Protein AF-A0A127Q3N7-F1 (afdb_monomer_lite)

Sequence (62 aa):
MILTRYLDANEASMTDDDVDAFTRLMELSDNELMDLLLVRKEPDGLLDLPQVHALLARIRTA

InterPro domains:
  IPR005631 Flavinator of succinate dehydrogenase [PF03937] (1-60)
  IPR036714 Flavinator of succinate dehydrogenase superfamily [G3DSA:1.10.150.250] (1-62)
  IPR036714 Flavinator of succinate dehydrogenase superfamily [SSF109910] (2-56)

pLDDT: mean 87.65, std 5.32, range [61.97, 93.44]

Organism: NCBI:txid279113

Radius of gyration: 10.74 Å; chains: 1; bounding box: 25×23×24 Å

Secondary structure (DSSP, 8-state):
-HHHHHHHHHGGG--HHHHHHHHHHHTS-HHHHHHHHTTSS---GGG--HHHHHHHHHHHH-

Foldseek 3Di:
DLLVVVCVVCVVPDDPLLVVLSVVLVVDDPVVNVCLLVVVDPQDDVNPDPSNVVNSVVSNVD

Structure (mmCIF, N/CA/C/O backbone):
data_AF-A0A127Q3N7-F1
#
_entry.id   AF-A0A127Q3N7-F1
#
loop_
_atom_site.group_PDB
_atom_site.id
_atom_site.type_symbol
_atom_site.label_atom_id
_atom_site.label_alt_id
_atom_site.label_comp_id
_atom_site.label_asym_id
_atom_site.label_entity_id
_atom_site.label_seq_id
_atom_site.pdbx_PDB_ins_code
_atom_site.Cartn_x
_atom_site.Cartn_y
_atom_site.Cartn_z
_atom_site.occupancy
_atom_site.B_iso_or_equiv
_atom_site.auth_seq_id
_atom_site.auth_comp_id
_atom_site.auth_asym_id
_atom_site.auth_atom_id
_atom_site.pdbx_PDB_model_num
ATOM 1 N N . MET A 1 1 ? 10.915 -8.461 7.908 1.00 61.97 1 MET A N 1
ATOM 2 C CA . MET A 1 1 ? 9.446 -8.577 7.770 1.00 61.97 1 MET A CA 1
ATOM 3 C C . MET A 1 1 ? 9.129 -9.190 6.411 1.00 61.97 1 MET A C 1
ATOM 5 O O . MET A 1 1 ? 10.013 -9.221 5.563 1.00 61.97 1 MET A O 1
ATOM 9 N N . ILE A 1 2 ? 7.919 -9.719 6.202 1.00 73.94 2 ILE A N 1
ATOM 10 C CA . ILE A 1 2 ? 7.539 -10.360 4.927 1.00 73.94 2 ILE A CA 1
ATOM 11 C C . ILE A 1 2 ? 7.635 -9.386 3.738 1.00 73.94 2 ILE A C 1
ATOM 13 O O . ILE A 1 2 ? 8.125 -9.761 2.681 1.00 73.94 2 ILE A O 1
ATOM 17 N N . LEU A 1 3 ? 7.311 -8.109 3.966 1.00 77.19 3 LEU A N 1
ATOM 18 C CA . LEU A 1 3 ? 7.394 -7.028 2.978 1.00 77.19 3 LEU A CA 1
ATOM 19 C C . LEU A 1 3 ? 8.815 -6.717 2.518 1.00 77.19 3 LEU A C 1
ATOM 21 O O . LEU A 1 3 ? 9.040 -6.565 1.328 1.00 77.19 3 LEU A O 1
ATOM 25 N N . THR A 1 4 ? 9.782 -6.671 3.437 1.00 79.69 4 THR A N 1
ATOM 26 C CA . THR A 1 4 ? 11.189 -6.419 3.091 1.00 79.69 4 THR A CA 1
ATOM 27 C C . THR A 1 4 ? 11.741 -7.535 2.205 1.00 79.69 4 THR A C 1
ATOM 29 O O . THR A 1 4 ? 12.392 -7.264 1.210 1.00 79.69 4 THR A O 1
ATOM 32 N N . ARG A 1 5 ? 11.396 -8.796 2.502 1.00 82.56 5 ARG A N 1
ATOM 33 C CA . ARG A 1 5 ? 11.799 -9.946 1.672 1.00 82.56 5 ARG A CA 1
ATOM 34 C C . ARG A 1 5 ? 11.087 -9.977 0.323 1.00 82.56 5 ARG A C 1
ATOM 36 O O . ARG A 1 5 ? 11.681 -10.407 -0.657 1.00 82.56 5 ARG A O 1
ATOM 43 N N . TYR A 1 6 ? 9.820 -9.567 0.283 1.00 84.06 6 TYR A N 1
ATOM 44 C CA . TYR A 1 6 ? 9.085 -9.416 -0.968 1.00 84.06 6 TYR A CA 1
ATOM 45 C C . TYR A 1 6 ? 9.719 -8.327 -1.838 1.00 84.06 6 TYR A C 1
ATOM 47 O O . TYR A 1 6 ? 9.897 -8.554 -3.031 1.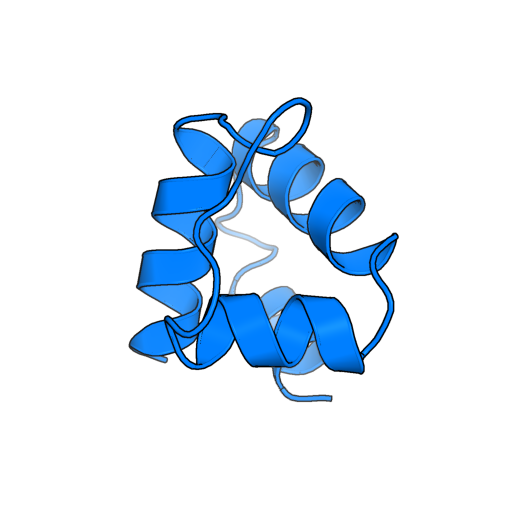00 84.06 6 TYR A O 1
ATOM 55 N N . LEU A 1 7 ? 10.109 -7.195 -1.241 1.00 81.25 7 LEU A N 1
ATOM 56 C CA . LEU A 1 7 ? 10.824 -6.125 -1.930 1.00 81.25 7 LEU A CA 1
ATOM 57 C C . LEU A 1 7 ? 12.141 -6.647 -2.501 1.00 81.25 7 LEU A C 1
ATOM 59 O O . LEU A 1 7 ? 12.294 -6.629 -3.711 1.00 81.25 7 LEU A O 1
ATOM 63 N N . ASP A 1 8 ? 13.012 -7.232 -1.677 1.00 85.06 8 ASP A N 1
ATOM 64 C CA . ASP A 1 8 ? 14.307 -7.769 -2.127 1.00 85.06 8 ASP A CA 1
ATOM 65 C C . ASP A 1 8 ? 14.162 -8.781 -3.284 1.00 85.06 8 ASP A C 1
ATOM 67 O O . ASP A 1 8 ? 15.020 -8.879 -4.159 1.00 85.06 8 ASP A O 1
ATOM 71 N N . ALA A 1 9 ? 13.068 -9.551 -3.301 1.00 85.44 9 ALA A N 1
ATOM 72 C CA . ALA A 1 9 ? 12.797 -10.536 -4.345 1.00 85.44 9 ALA A CA 1
ATOM 73 C C . ALA A 1 9 ? 12.212 -9.934 -5.636 1.00 85.44 9 ALA A C 1
ATOM 75 O O . ALA A 1 9 ? 12.407 -10.511 -6.706 1.00 85.44 9 ALA A O 1
ATOM 76 N N . ASN A 1 10 ? 11.490 -8.813 -5.549 1.00 85.62 10 ASN A N 1
ATOM 77 C CA . ASN A 1 10 ? 10.767 -8.215 -6.677 1.00 85.62 10 ASN A CA 1
ATOM 78 C C . ASN A 1 10 ? 11.347 -6.869 -7.138 1.00 85.62 10 ASN A C 1
ATOM 80 O O . ASN A 1 10 ? 10.935 -6.396 -8.195 1.00 85.62 10 ASN A O 1
ATOM 84 N N . GLU A 1 11 ? 12.314 -6.290 -6.418 1.00 82.06 11 GLU A N 1
ATOM 85 C CA . GLU A 1 11 ? 12.909 -4.964 -6.659 1.00 82.06 11 GLU A CA 1
ATOM 86 C C . GLU A 1 11 ? 13.362 -4.798 -8.114 1.00 82.06 11 GLU A C 1
ATOM 88 O O . GLU A 1 11 ? 13.045 -3.804 -8.757 1.00 82.06 11 GLU A O 1
ATOM 93 N N . ALA A 1 12 ? 14.005 -5.820 -8.687 1.00 83.19 12 ALA A N 1
ATOM 94 C CA . ALA A 1 12 ? 14.477 -5.801 -10.075 1.00 83.19 12 ALA A CA 1
ATOM 95 C C . ALA A 1 12 ? 13.356 -5.751 -11.137 1.00 83.19 12 ALA A C 1
ATOM 97 O O . ALA A 1 12 ? 13.626 -5.482 -12.307 1.00 83.19 12 ALA A O 1
ATOM 98 N N . SER A 1 13 ? 12.118 -6.057 -10.750 1.00 83.88 13 SER A N 1
ATOM 99 C CA . SER A 1 13 ? 10.937 -6.103 -11.624 1.00 83.88 13 SER A CA 1
ATOM 100 C C . SER A 1 13 ? 9.869 -5.068 -11.268 1.00 83.88 13 SER A C 1
ATOM 102 O O . SER A 1 13 ? 8.854 -4.987 -11.960 1.00 83.88 13 SER A O 1
ATOM 104 N N . MET A 1 14 ? 10.082 -4.294 -10.200 1.00 85.69 14 MET A N 1
ATOM 105 C CA . MET A 1 14 ? 9.156 -3.250 -9.782 1.00 85.69 14 MET A CA 1
ATOM 106 C C . MET A 1 14 ? 9.246 -2.050 -10.714 1.00 85.69 14 MET A C 1
ATOM 108 O O . MET A 1 14 ? 10.327 -1.604 -11.098 1.00 85.69 14 MET A O 1
ATOM 112 N N . THR A 1 15 ? 8.082 -1.527 -11.077 1.00 89.38 15 THR A N 1
ATOM 113 C CA . THR A 1 15 ? 7.966 -0.250 -11.779 1.00 89.38 15 THR A CA 1
ATOM 114 C C . THR A 1 15 ? 8.015 0.912 -10.787 1.00 89.38 15 THR A C 1
ATOM 116 O O . THR A 1 15 ? 7.819 0.719 -9.587 1.00 89.38 15 THR A O 1
ATOM 119 N N . ASP A 1 16 ? 8.208 2.136 -11.284 1.00 90.31 16 ASP A N 1
ATOM 120 C CA . ASP A 1 16 ? 8.151 3.345 -10.449 1.00 90.31 16 ASP A CA 1
ATOM 121 C C . ASP A 1 16 ? 6.819 3.453 -9.678 1.00 90.31 16 ASP A C 1
ATOM 123 O O . ASP A 1 16 ? 6.805 3.834 -8.509 1.00 90.31 16 ASP A O 1
ATOM 127 N N . ASP A 1 17 ? 5.707 3.032 -10.293 1.00 89.94 17 ASP A N 1
ATOM 128 C CA . ASP A 1 17 ? 4.388 2.989 -9.649 1.00 89.94 17 ASP A CA 1
ATOM 129 C C . ASP A 1 17 ? 4.328 1.966 -8.502 1.00 89.94 17 ASP A C 1
ATOM 131 O O . ASP A 1 17 ? 3.740 2.242 -7.453 1.00 89.94 17 ASP A O 1
ATOM 135 N N . ASP A 1 18 ? 4.945 0.790 -8.677 1.00 89.31 18 ASP A N 1
ATOM 136 C CA . ASP A 1 18 ? 5.036 -0.226 -7.624 1.00 89.31 18 ASP A CA 1
ATOM 137 C C . ASP A 1 18 ? 5.893 0.288 -6.451 1.00 89.31 18 ASP A C 1
ATOM 139 O O . ASP A 1 18 ? 5.566 0.036 -5.288 1.00 89.31 18 ASP A O 1
ATOM 143 N N . VAL A 1 19 ? 6.965 1.038 -6.738 1.00 89.81 19 VAL A N 1
ATOM 144 C CA . VAL A 1 19 ? 7.836 1.651 -5.720 1.00 89.81 19 VAL A CA 1
ATOM 145 C C . VAL A 1 19 ? 7.111 2.764 -4.955 1.00 89.81 19 VAL A C 1
ATOM 147 O O . VAL A 1 19 ? 7.206 2.810 -3.724 1.00 89.81 19 VAL A O 1
ATOM 150 N N . ASP A 1 20 ? 6.349 3.628 -5.636 1.00 91.19 20 ASP A N 1
ATOM 151 C CA . ASP A 1 20 ? 5.533 4.666 -4.982 1.00 91.19 20 ASP A CA 1
ATOM 152 C C . ASP A 1 20 ? 4.460 4.035 -4.082 1.00 91.19 20 ASP A C 1
ATOM 154 O O . ASP A 1 20 ? 4.332 4.389 -2.907 1.00 91.19 20 ASP A O 1
ATOM 158 N N . ALA A 1 21 ? 3.743 3.029 -4.594 1.00 90.69 21 ALA A N 1
ATOM 159 C CA . ALA A 1 21 ? 2.758 2.280 -3.819 1.00 90.69 21 ALA A CA 1
ATOM 160 C C . ALA A 1 21 ? 3.378 1.635 -2.574 1.00 90.69 21 ALA A C 1
ATOM 162 O O . ALA A 1 21 ? 2.825 1.733 -1.477 1.00 90.69 21 ALA A O 1
ATOM 163 N N . PHE A 1 22 ? 4.538 0.997 -2.730 1.00 89.38 22 PHE A N 1
ATOM 164 C CA . PHE A 1 22 ? 5.241 0.358 -1.626 1.00 89.38 22 PHE A CA 1
ATOM 165 C C . PHE A 1 22 ? 5.694 1.370 -0.572 1.00 89.38 22 PHE A C 1
ATOM 167 O O . PHE A 1 22 ? 5.498 1.137 0.620 1.00 89.38 22 PHE A O 1
ATOM 174 N N . THR A 1 23 ? 6.247 2.506 -1.001 1.00 89.75 23 THR A N 1
ATOM 175 C CA . THR A 1 23 ? 6.675 3.584 -0.100 1.00 89.75 23 THR A CA 1
ATOM 176 C C . THR A 1 23 ? 5.512 4.051 0.773 1.00 89.75 23 THR A C 1
ATOM 178 O O . THR A 1 23 ? 5.649 4.098 1.992 1.00 89.75 23 THR A O 1
ATOM 181 N N . ARG A 1 24 ? 4.331 4.264 0.180 1.00 90.62 24 ARG A N 1
ATOM 182 C CA . ARG A 1 24 ? 3.109 4.623 0.921 1.00 90.62 24 ARG A CA 1
ATOM 183 C C . ARG A 1 24 ? 2.684 3.551 1.921 1.00 90.62 24 ARG A C 1
ATOM 185 O O . ARG A 1 24 ? 2.282 3.880 3.030 1.00 90.62 24 ARG A O 1
ATOM 192 N N . LEU A 1 25 ? 2.767 2.270 1.552 1.00 89.94 25 LEU A N 1
ATOM 193 C CA . LEU A 1 25 ? 2.448 1.171 2.471 1.00 89.94 25 LEU A CA 1
ATOM 194 C C . LEU A 1 25 ? 3.431 1.104 3.649 1.00 89.94 25 LEU A C 1
ATOM 196 O O . LEU A 1 25 ? 3.020 0.775 4.757 1.00 89.94 25 LEU A O 1
ATOM 200 N N . MET A 1 26 ? 4.705 1.432 3.422 1.00 88.50 26 MET A N 1
ATOM 201 C CA . MET A 1 26 ? 5.740 1.480 4.462 1.00 88.50 26 MET A CA 1
ATOM 202 C C . MET A 1 26 ? 5.598 2.674 5.416 1.00 88.50 26 MET A C 1
ATOM 204 O O . MET A 1 26 ? 6.149 2.631 6.514 1.00 88.50 26 MET A O 1
ATOM 208 N N . GLU A 1 27 ? 4.873 3.725 5.024 1.00 91.06 27 G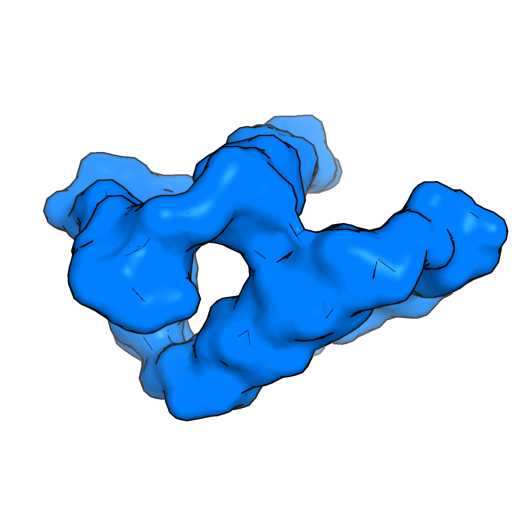LU A N 1
ATOM 209 C CA . GLU A 1 27 ? 4.520 4.846 5.909 1.00 91.06 27 GLU A CA 1
ATOM 210 C C . GLU A 1 27 ? 3.394 4.493 6.897 1.00 91.06 27 GLU A C 1
ATOM 212 O O . GLU A 1 27 ? 3.195 5.206 7.884 1.00 91.06 27 GLU A O 1
ATOM 217 N N . LEU A 1 28 ? 2.663 3.397 6.659 1.00 90.50 28 LEU A N 1
ATOM 218 C CA . LEU A 1 28 ? 1.586 2.938 7.534 1.00 90.50 28 LEU A CA 1
ATOM 219 C C . LEU A 1 28 ? 2.118 2.257 8.791 1.00 90.50 28 LEU A C 1
ATOM 221 O O . LEU A 1 28 ? 3.194 1.658 8.812 1.00 90.50 28 LEU A O 1
ATOM 225 N N . SER A 1 29 ? 1.306 2.284 9.848 1.00 91.56 29 SER A N 1
ATOM 226 C CA . SER A 1 29 ? 1.581 1.467 11.025 1.00 91.56 29 SER A CA 1
ATOM 227 C C . SER A 1 29 ? 1.407 -0.026 10.721 1.00 91.56 29 SER A C 1
ATOM 229 O O . SER A 1 29 ? 0.574 -0.417 9.901 1.00 91.56 29 SER A O 1
ATOM 231 N N . ASP A 1 30 ? 2.137 -0.883 11.445 1.00 89.38 30 ASP A N 1
ATOM 232 C CA . ASP A 1 30 ? 2.046 -2.345 11.292 1.00 89.38 30 ASP A CA 1
ATOM 233 C C . ASP A 1 30 ? 0.600 -2.865 11.395 1.00 89.38 30 ASP A C 1
ATOM 235 O O . ASP A 1 30 ? 0.222 -3.808 10.701 1.00 89.38 30 ASP A O 1
ATOM 239 N N . ASN A 1 31 ? -0.223 -2.235 12.241 1.00 90.50 31 ASN A N 1
ATOM 240 C CA . ASN A 1 31 ? -1.629 -2.598 12.417 1.00 90.50 31 ASN A CA 1
ATOM 241 C C . ASN A 1 31 ? -2.468 -2.262 11.179 1.00 90.50 31 ASN A C 1
ATOM 243 O O . ASN A 1 31 ? -3.222 -3.110 10.713 1.00 90.50 31 ASN A O 1
ATOM 247 N N . GLU A 1 32 ? -2.320 -1.055 10.628 1.00 90.94 32 GLU A N 1
ATOM 248 C CA . GLU A 1 32 ? -3.052 -0.634 9.426 1.00 90.94 32 GLU A CA 1
ATOM 249 C C . GLU A 1 32 ? -2.676 -1.487 8.221 1.00 90.94 32 GLU A C 1
ATOM 251 O O . GLU A 1 32 ? -3.539 -1.957 7.480 1.00 90.94 32 GLU A O 1
ATOM 256 N N . LEU A 1 33 ? -1.381 -1.738 8.061 1.00 90.81 33 LEU A N 1
ATOM 257 C CA . LEU A 1 33 ? -0.862 -2.605 7.019 1.00 90.81 33 LEU A CA 1
ATOM 258 C C . LEU A 1 33 ? -1.400 -4.033 7.165 1.00 90.81 33 LEU A C 1
ATOM 260 O O . LEU A 1 33 ? -1.837 -4.628 6.181 1.00 90.81 33 LEU A O 1
ATOM 264 N N . MET A 1 34 ? -1.427 -4.574 8.386 1.00 91.25 34 MET A N 1
ATOM 265 C CA . MET A 1 34 ? -2.013 -5.887 8.659 1.00 91.25 34 MET A CA 1
ATOM 266 C C . MET A 1 34 ? -3.514 -5.921 8.346 1.00 91.25 34 MET A C 1
ATOM 268 O O . MET A 1 34 ? -3.986 -6.891 7.756 1.00 91.25 34 MET A O 1
ATOM 272 N N . ASP A 1 35 ? -4.266 -4.874 8.685 1.00 93.38 35 ASP A N 1
ATOM 273 C CA . ASP A 1 35 ? -5.697 -4.790 8.377 1.00 93.38 35 ASP A CA 1
ATOM 274 C C . ASP A 1 35 ? -5.959 -4.731 6.864 1.00 93.38 35 ASP A C 1
ATOM 276 O O . ASP A 1 35 ? -6.895 -5.379 6.382 1.00 93.38 35 ASP A O 1
ATOM 280 N N . LEU A 1 36 ? -5.104 -4.041 6.099 1.00 91.81 36 LEU A N 1
ATOM 281 C CA . LEU A 1 36 ? -5.136 -4.073 4.635 1.00 91.81 36 LEU A CA 1
ATOM 282 C C . LEU A 1 36 ? -4.791 -5.470 4.104 1.00 91.81 36 LEU A C 1
ATOM 284 O O . LEU A 1 36 ? -5.498 -5.994 3.245 1.00 91.81 36 LEU A O 1
ATOM 288 N N . LEU A 1 37 ? -3.741 -6.121 4.607 1.00 89.19 37 LEU A N 1
ATOM 289 C CA . LEU A 1 37 ? -3.343 -7.459 4.151 1.00 89.19 37 LEU A CA 1
ATOM 290 C C . LEU A 1 37 ? -4.408 -8.522 4.456 1.00 89.19 37 LEU A C 1
ATOM 292 O O . LEU A 1 37 ? -4.685 -9.367 3.607 1.00 89.19 37 LEU A O 1
ATOM 296 N N . LEU A 1 38 ? -5.056 -8.436 5.619 1.00 91.69 38 LEU A N 1
ATOM 297 C CA . LEU A 1 38 ? -6.132 -9.336 6.047 1.00 91.69 38 LEU A CA 1
ATOM 298 C C . LEU A 1 38 ? -7.502 -9.003 5.432 1.00 91.69 38 LEU A C 1
ATOM 300 O O . LEU A 1 38 ? -8.485 -9.655 5.783 1.00 91.69 38 LEU A O 1
ATOM 304 N N . VAL A 1 39 ? -7.587 -8.005 4.542 1.00 89.69 39 VAL A N 1
ATOM 305 C CA . VAL A 1 39 ? -8.847 -7.541 3.924 1.00 89.69 39 VAL A CA 1
ATOM 306 C C . VAL A 1 39 ? -9.889 -7.129 4.979 1.00 89.69 39 VAL A C 1
ATOM 308 O O . VAL A 1 39 ? -11.096 -7.242 4.782 1.00 89.69 39 VAL A O 1
ATOM 311 N N . ARG A 1 40 ? -9.428 -6.658 6.143 1.00 93.44 40 ARG A N 1
ATOM 312 C CA . ARG A 1 40 ? -10.288 -6.054 7.173 1.00 93.44 40 ARG A CA 1
ATOM 313 C C . ARG A 1 40 ? -10.597 -4.599 6.850 1.00 93.44 40 ARG A C 1
ATOM 315 O O . ARG A 1 40 ? -11.641 -4.093 7.253 1.00 93.44 40 ARG A O 1
ATOM 322 N N . LYS A 1 41 ? -9.684 -3.954 6.122 1.00 89.56 41 LYS A N 1
ATOM 32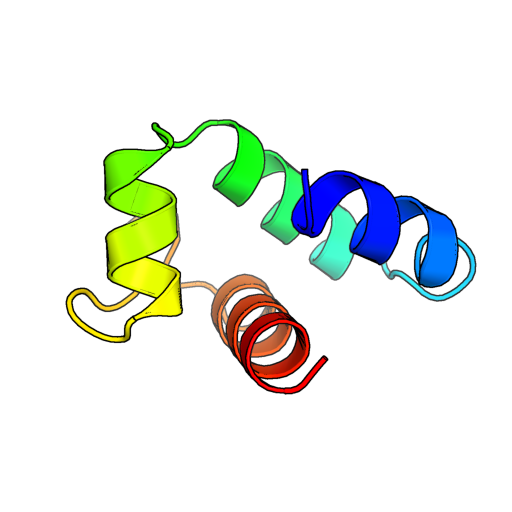3 C CA . LYS A 1 41 ? -9.807 -2.600 5.595 1.00 89.56 41 LYS A CA 1
ATOM 324 C C . LYS A 1 41 ? -9.480 -2.606 4.096 1.00 89.56 41 LYS A C 1
ATOM 326 O O . LYS A 1 41 ? -8.641 -3.388 3.646 1.00 89.56 41 LYS A O 1
ATOM 331 N N . GLU A 1 42 ? -10.133 -1.731 3.336 1.00 87.38 42 GLU A N 1
ATOM 332 C CA . GLU A 1 42 ? -9.771 -1.437 1.946 1.00 87.38 42 GLU A CA 1
ATOM 333 C C . GLU A 1 42 ? -8.888 -0.177 1.859 1.00 87.38 42 GLU A C 1
ATOM 335 O O . GLU A 1 42 ? -9.007 0.706 2.716 1.00 87.38 42 GLU A O 1
ATOM 340 N N . PRO A 1 43 ? -7.989 -0.079 0.860 1.00 88.31 43 PRO A N 1
ATOM 341 C CA . PRO A 1 43 ? -7.215 1.135 0.609 1.00 88.31 43 PRO A CA 1
ATOM 342 C C . PRO A 1 43 ? -8.150 2.308 0.325 1.00 88.31 43 PRO A C 1
ATOM 344 O O . PRO A 1 43 ? -8.981 2.230 -0.576 1.00 88.31 43 PRO A O 1
ATOM 347 N N . ASP A 1 44 ? -8.015 3.387 1.091 1.00 88.44 44 ASP A N 1
ATOM 348 C CA . ASP A 1 44 ? -8.852 4.576 0.981 1.00 88.44 44 ASP A CA 1
ATOM 349 C C . ASP A 1 44 ? -8.020 5.864 0.864 1.00 88.44 44 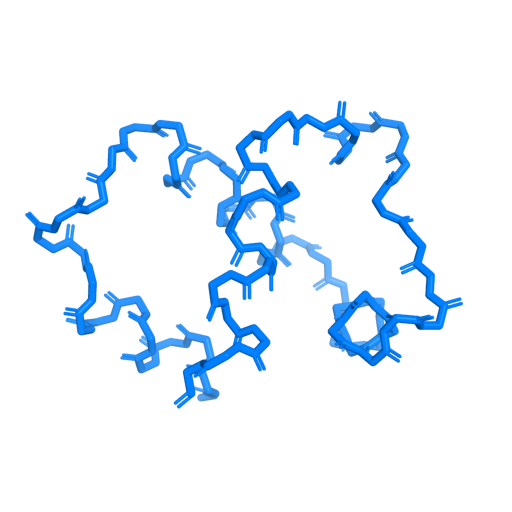ASP A C 1
ATOM 351 O O . ASP A 1 44 ? -6.831 5.918 1.191 1.00 88.44 44 ASP A O 1
ATOM 355 N N . GLY A 1 45 ? -8.648 6.927 0.351 1.00 88.69 45 GLY A N 1
ATOM 356 C CA . GLY A 1 45 ? -8.043 8.256 0.256 1.00 88.69 45 GLY A CA 1
ATOM 357 C C . GLY A 1 45 ? -6.753 8.271 -0.571 1.00 88.69 45 GLY A C 1
ATOM 358 O O . GLY A 1 45 ? -6.780 8.066 -1.778 1.00 88.69 45 GLY A O 1
ATOM 359 N N . LEU A 1 46 ? -5.615 8.531 0.079 1.00 85.56 46 LEU A N 1
ATOM 360 C CA . LEU A 1 46 ? -4.297 8.604 -0.574 1.00 85.56 46 LEU A CA 1
ATOM 361 C C . LEU A 1 46 ? -3.742 7.238 -1.009 1.00 85.56 46 LEU A C 1
ATOM 363 O O . LEU A 1 46 ? -2.755 7.194 -1.747 1.00 85.56 46 LEU A O 1
ATOM 367 N N . LEU A 1 47 ? -4.348 6.150 -0.532 1.00 89.38 47 LEU A N 1
ATOM 368 C CA . LEU A 1 47 ? -4.014 4.776 -0.900 1.00 89.38 47 LEU A CA 1
ATOM 369 C C . LEU A 1 47 ? -4.984 4.195 -1.931 1.00 89.38 47 LEU A C 1
ATOM 371 O O . LEU A 1 47 ? -4.737 3.090 -2.411 1.00 89.38 47 LEU A O 1
ATOM 375 N N . ASP A 1 48 ? -6.058 4.910 -2.285 1.00 91.81 48 ASP A N 1
ATOM 376 C CA . ASP A 1 48 ? -7.014 4.475 -3.309 1.00 91.81 48 ASP A CA 1
ATOM 377 C C . ASP A 1 48 ? -6.448 4.707 -4.716 1.00 91.81 48 ASP A C 1
ATOM 379 O O . ASP A 1 48 ? -6.874 5.562 -5.492 1.00 91.81 48 ASP A O 1
ATOM 383 N N . LEU A 1 49 ? -5.380 3.971 -5.001 1.00 91.88 49 LEU A N 1
ATOM 384 C CA . LEU A 1 49 ? -4.601 4.060 -6.217 1.00 91.88 49 LEU A CA 1
ATOM 385 C C . LEU A 1 49 ? -4.507 2.664 -6.840 1.00 91.88 49 L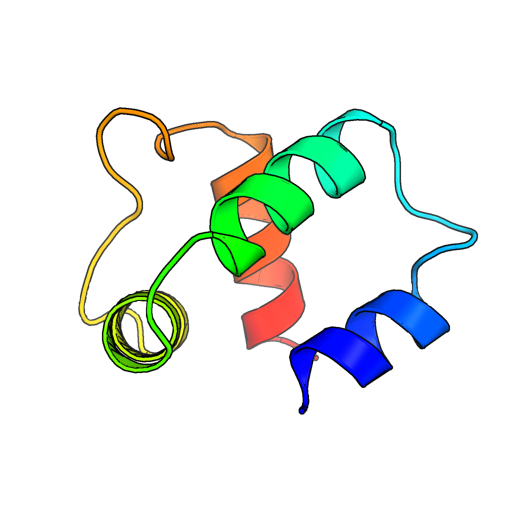EU A C 1
ATOM 387 O O . LEU A 1 49 ? -4.217 1.700 -6.122 1.00 91.88 49 LEU A O 1
ATOM 391 N N . PRO A 1 50 ? -4.700 2.519 -8.163 1.00 91.50 50 PRO A N 1
ATOM 392 C CA . PRO A 1 50 ? -4.671 1.216 -8.827 1.00 91.50 50 PRO A CA 1
ATOM 393 C C . PRO A 1 50 ? -3.402 0.407 -8.530 1.00 91.50 50 PRO A C 1
ATOM 395 O O . PRO A 1 50 ? -3.479 -0.803 -8.316 1.00 91.50 50 PRO A O 1
ATOM 398 N N . GLN A 1 51 ? -2.247 1.073 -8.456 1.00 91.25 51 GLN A N 1
ATOM 399 C CA . GLN A 1 51 ? -0.962 0.455 -8.130 1.00 91.25 51 GLN A CA 1
ATOM 400 C C . GLN A 1 51 ? -0.900 -0.082 -6.690 1.00 91.25 51 GLN A C 1
ATOM 402 O O . GLN A 1 51 ? -0.344 -1.154 -6.463 1.00 91.25 51 GLN A O 1
ATOM 407 N N . VAL A 1 52 ? -1.539 0.588 -5.723 1.00 92.44 52 VAL A N 1
ATOM 408 C CA . VAL A 1 52 ? -1.608 0.120 -4.327 1.00 92.44 52 VAL A CA 1
ATOM 409 C C . VAL A 1 52 ? -2.489 -1.121 -4.232 1.00 92.44 52 VAL A C 1
ATOM 411 O O . VAL A 1 52 ? -2.093 -2.115 -3.622 1.00 92.44 52 VAL A O 1
ATOM 414 N N . HIS A 1 53 ? -3.650 -1.105 -4.893 1.00 91.75 53 HIS A N 1
ATOM 415 C CA . HIS A 1 53 ? -4.535 -2.272 -4.971 1.00 91.75 53 HIS A CA 1
ATOM 416 C C . HIS A 1 53 ? -3.838 -3.472 -5.630 1.00 91.75 53 HIS A C 1
ATOM 418 O O . HIS A 1 53 ? -3.902 -4.588 -5.107 1.00 91.75 53 HIS A O 1
ATOM 424 N N . ALA A 1 54 ? -3.125 -3.248 -6.739 1.00 90.69 54 ALA A N 1
ATOM 425 C CA . ALA A 1 54 ? -2.372 -4.289 -7.437 1.00 90.69 54 ALA A CA 1
ATOM 426 C C . ALA A 1 54 ? -1.235 -4.863 -6.576 1.00 90.69 54 ALA A C 1
ATOM 428 O O . ALA A 1 54 ? -1.081 -6.085 -6.496 1.00 90.69 54 ALA A O 1
ATOM 429 N N . LEU A 1 55 ? -0.472 -4.004 -5.894 1.00 89.44 55 LEU A N 1
ATOM 430 C CA . LEU A 1 55 ? 0.616 -4.418 -5.012 1.00 89.44 55 LEU A CA 1
ATOM 431 C C . LEU A 1 55 ? 0.098 -5.229 -3.815 1.00 89.44 55 LEU A C 1
ATOM 433 O O . LEU A 1 55 ? 0.626 -6.305 -3.531 1.00 89.44 55 LEU A O 1
ATOM 437 N N . LEU A 1 56 ? -0.975 -4.772 -3.159 1.00 90.38 56 LEU A N 1
ATOM 438 C CA . LEU A 1 56 ? -1.611 -5.508 -2.061 1.00 90.38 56 LEU A CA 1
ATOM 439 C C . LEU A 1 56 ? -2.115 -6.880 -2.514 1.00 90.38 56 LEU A C 1
ATOM 441 O O . LEU A 1 56 ? -1.928 -7.863 -1.799 1.00 90.38 56 LEU A O 1
ATOM 445 N N . ALA A 1 57 ? -2.715 -6.972 -3.703 1.00 89.88 57 ALA A N 1
ATOM 446 C CA . ALA A 1 57 ? -3.147 -8.250 -4.260 1.00 89.88 57 ALA A CA 1
ATOM 447 C C . ALA A 1 57 ? -1.966 -9.215 -4.462 1.00 89.88 57 ALA A C 1
ATOM 449 O O . ALA A 1 57 ? -2.070 -10.375 -4.071 1.00 89.88 57 ALA A O 1
ATOM 450 N N . ARG A 1 58 ? -0.832 -8.734 -4.993 1.00 87.62 58 ARG A N 1
ATOM 451 C CA . ARG A 1 58 ? 0.383 -9.550 -5.171 1.00 87.62 58 ARG A CA 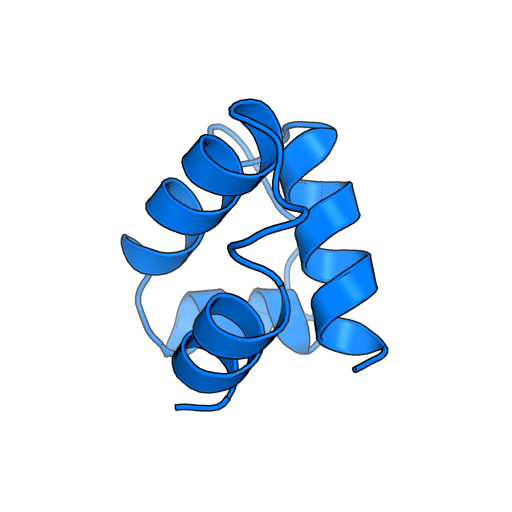1
ATOM 452 C C . ARG A 1 58 ? 0.952 -10.030 -3.835 1.00 87.62 58 ARG A C 1
ATOM 454 O O . ARG A 1 58 ? 1.212 -11.222 -3.692 1.00 87.62 58 ARG A O 1
ATOM 461 N N . ILE A 1 59 ? 1.077 -9.139 -2.846 1.00 87.31 59 ILE A N 1
ATOM 462 C CA . ILE A 1 59 ? 1.611 -9.477 -1.513 1.00 87.31 59 ILE A CA 1
ATOM 463 C C . ILE A 1 59 ? 0.721 -10.509 -0.807 1.00 87.31 59 ILE A C 1
ATOM 465 O O . ILE A 1 59 ? 1.236 -11.415 -0.163 1.00 87.31 59 ILE A O 1
ATOM 469 N N . ARG A 1 60 ? -0.608 -10.417 -0.956 1.00 86.88 60 ARG A N 1
ATOM 470 C CA . ARG A 1 60 ? -1.556 -11.397 -0.392 1.00 86.88 60 ARG A CA 1
ATOM 471 C C . ARG A 1 60 ? -1.425 -12.799 -1.005 1.00 86.88 60 ARG A C 1
ATOM 473 O O . ARG A 1 60 ? -1.902 -13.757 -0.405 1.00 86.88 60 ARG A O 1
ATOM 480 N N . THR A 1 61 ? -0.835 -12.918 -2.195 1.00 83.12 61 THR A N 1
ATOM 481 C CA . THR A 1 61 ? -0.667 -14.191 -2.922 1.00 83.12 61 THR A CA 1
ATOM 482 C C . THR A 1 61 ? 0.752 -14.764 -2.877 1.00 83.12 61 THR A C 1
ATOM 484 O O . THR A 1 61 ? 0.959 -15.863 -3.391 1.00 83.12 61 THR A O 1
ATOM 487 N N . ALA A 1 62 ? 1.708 -14.022 -2.312 1.00 75.19 62 ALA A N 1
ATOM 488 C CA . ALA A 1 62 ? 3.116 -14.409 -2.190 1.00 75.19 62 ALA A CA 1
ATOM 489 C C . ALA A 1 62 ? 3.364 -15.298 -0.962 1.00 75.19 62 ALA A C 1
ATOM 491 O O . ALA A 1 62 ? 4.203 -16.220 -1.079 1.00 75.19 62 ALA A O 1
#